Protein AF-A0A497P1Z7-F1 (afdb_monomer_lite)

Radius of gyration: 19.19 Å; chains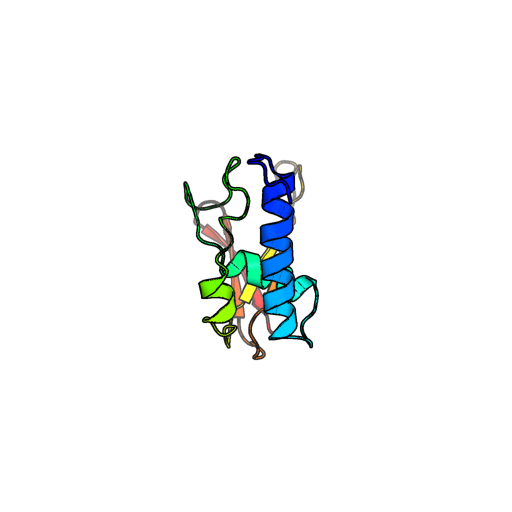: 1; bounding box: 57×24×51 Å

pLDDT: mean 85.65, std 8.62, range [59.31, 94.62]

Structure (mmCIF, N/CA/C/O backbone):
data_AF-A0A497P1Z7-F1
#
_entry.id   AF-A0A497P1Z7-F1
#
loop_
_atom_site.group_PDB
_atom_site.id
_atom_site.type_symbol
_atom_site.label_atom_id
_atom_site.label_alt_id
_atom_site.label_comp_id
_atom_site.label_asym_id
_atom_site.label_entity_id
_atom_site.label_seq_id
_atom_site.pdbx_PDB_ins_code
_atom_site.Cartn_x
_atom_site.Cartn_y
_atom_site.Cartn_z
_atom_site.occupancy
_atom_site.B_iso_or_equiv
_atom_site.auth_seq_id
_atom_site.auth_comp_id
_atom_site.auth_asym_id
_atom_site.auth_atom_id
_atom_site.pdbx_PDB_model_num
ATOM 1 N N . MET A 1 1 ? 34.019 -3.528 -19.042 1.00 61.19 1 MET A N 1
ATOM 2 C CA . MET A 1 1 ? 32.897 -3.238 -18.123 1.00 61.19 1 MET A CA 1
ATOM 3 C C . MET A 1 1 ? 33.151 -4.021 -16.853 1.00 61.19 1 MET A C 1
ATOM 5 O O . MET A 1 1 ? 33.463 -5.198 -16.971 1.00 61.19 1 MET A O 1
ATOM 9 N N . ASN A 1 2 ? 33.128 -3.374 -15.688 1.00 80.38 2 ASN A N 1
ATOM 10 C CA . ASN A 1 2 ? 33.423 -4.030 -14.415 1.00 80.38 2 ASN A CA 1
ATOM 11 C C . ASN A 1 2 ? 32.117 -4.186 -13.631 1.00 80.38 2 ASN A C 1
ATOM 13 O O . ASN A 1 2 ? 31.389 -3.208 -13.471 1.00 80.38 2 ASN A O 1
ATOM 17 N N . TYR A 1 3 ? 31.823 -5.402 -13.183 1.00 88.75 3 TYR A N 1
ATOM 18 C CA . TYR A 1 3 ? 30.656 -5.722 -12.363 1.00 88.75 3 TYR A CA 1
ATOM 19 C C . TYR A 1 3 ? 31.143 -6.110 -10.971 1.00 88.75 3 TYR A C 1
ATOM 21 O O . TYR A 1 3 ? 32.184 -6.751 -10.838 1.00 88.75 3 TYR A O 1
ATOM 29 N N . SER A 1 4 ? 30.401 -5.717 -9.939 1.00 87.75 4 SER A N 1
ATOM 30 C CA . SER A 1 4 ? 30.723 -6.052 -8.553 1.00 87.75 4 SER A CA 1
ATOM 31 C C . SER A 1 4 ? 29.458 -6.413 -7.789 1.00 87.75 4 SER A C 1
ATOM 33 O O . SER A 1 4 ? 28.392 -5.848 -8.044 1.00 87.75 4 SER A O 1
ATOM 35 N N . TYR A 1 5 ? 29.590 -7.343 -6.847 1.00 90.12 5 TYR A N 1
ATOM 36 C CA . TYR A 1 5 ? 28.526 -7.684 -5.913 1.00 90.12 5 TYR A CA 1
ATOM 37 C C . TYR A 1 5 ? 28.539 -6.703 -4.747 1.00 90.12 5 TYR A C 1
ATOM 39 O O . TYR A 1 5 ? 29.574 -6.450 -4.134 1.00 90.12 5 TYR A O 1
ATOM 47 N N . ILE A 1 6 ? 27.368 -6.154 -4.452 1.00 89.44 6 ILE A N 1
ATOM 48 C CA . ILE A 1 6 ? 27.154 -5.159 -3.407 1.00 89.44 6 ILE A CA 1
ATOM 49 C C . ILE A 1 6 ? 25.862 -5.485 -2.662 1.00 89.44 6 ILE A C 1
ATOM 51 O O . ILE A 1 6 ? 24.926 -6.045 -3.232 1.00 89.44 6 ILE A O 1
ATOM 55 N N . SER A 1 7 ? 25.820 -5.138 -1.382 1.00 88.25 7 SER A N 1
ATOM 56 C CA . SER A 1 7 ? 24.693 -5.403 -0.488 1.00 88.25 7 SER A CA 1
ATOM 57 C C . SER A 1 7 ? 24.312 -4.142 0.276 1.00 88.25 7 SER A C 1
ATOM 59 O O . SER A 1 7 ? 25.187 -3.391 0.705 1.00 88.25 7 SER A O 1
ATOM 61 N N . GLY A 1 8 ? 23.016 -3.935 0.495 1.00 86.38 8 GLY A N 1
ATOM 62 C CA . GLY A 1 8 ? 22.497 -2.838 1.308 1.00 86.38 8 GLY A CA 1
ATOM 63 C C . GLY A 1 8 ? 21.101 -2.401 0.873 1.00 86.38 8 GLY A C 1
ATOM 64 O O . GLY A 1 8 ? 20.632 -2.746 -0.211 1.00 86.38 8 GLY A O 1
ATOM 65 N N . THR A 1 9 ? 20.441 -1.588 1.695 1.00 85.19 9 THR A N 1
ATOM 66 C CA . THR A 1 9 ? 19.129 -0.999 1.364 1.00 85.19 9 THR A CA 1
ATOM 67 C C . THR A 1 9 ? 19.196 -0.109 0.120 1.00 85.19 9 THR A C 1
ATOM 69 O O . THR A 1 9 ? 18.244 -0.058 -0.657 1.00 85.19 9 THR A O 1
ATOM 72 N N . SER A 1 10 ? 20.356 0.498 -0.149 1.00 89.62 10 SER A N 1
ATOM 73 C CA . SER A 1 10 ? 20.648 1.214 -1.395 1.00 89.62 10 SER A CA 1
ATOM 74 C C . SER A 1 10 ? 20.555 0.334 -2.644 1.00 89.62 10 SER A C 1
ATOM 76 O O . SER A 1 10 ? 20.281 0.863 -3.713 1.00 89.62 10 SER A O 1
ATOM 78 N N . MET A 1 11 ? 20.761 -0.985 -2.535 1.00 91.06 11 MET A N 1
ATOM 79 C CA . MET A 1 11 ? 20.570 -1.944 -3.633 1.00 91.06 11 MET A CA 1
ATOM 80 C C . MET A 1 11 ? 19.124 -2.446 -3.714 1.00 91.06 11 MET A C 1
ATOM 82 O O . MET A 1 11 ? 18.663 -2.784 -4.800 1.00 91.06 11 MET A O 1
ATOM 86 N N . ALA A 1 12 ? 18.376 -2.454 -2.606 1.00 88.12 12 ALA A N 1
ATOM 87 C CA . ALA A 1 12 ? 16.943 -2.761 -2.614 1.00 88.12 12 ALA A CA 1
ATOM 88 C C . ALA A 1 12 ? 16.110 -1.619 -3.230 1.00 88.12 12 ALA A C 1
ATOM 90 O O . ALA A 1 12 ? 15.182 -1.866 -3.997 1.00 88.12 12 ALA A O 1
ATOM 91 N N . CYS A 1 13 ? 16.484 -0.365 -2.957 1.00 90.88 13 CYS A N 1
ATOM 92 C CA . CYS A 1 13 ? 15.827 0.833 -3.485 1.00 90.88 13 CYS A CA 1
ATOM 93 C C . CYS A 1 13 ? 15.614 0.818 -5.020 1.00 90.88 13 CYS A C 1
ATOM 95 O O . CYS A 1 13 ? 14.468 0.976 -5.447 1.00 90.88 13 CYS A O 1
ATOM 97 N N . PRO A 1 14 ? 16.635 0.573 -5.872 1.00 93.19 14 PRO A N 1
ATOM 98 C CA . PRO A 1 14 ? 16.450 0.544 -7.322 1.00 93.19 14 PRO A CA 1
ATOM 99 C C . PRO A 1 14 ? 15.571 -0.617 -7.802 1.00 93.19 14 PRO A C 1
ATOM 101 O O . PRO A 1 14 ? 14.912 -0.466 -8.827 1.00 93.19 14 PRO A O 1
ATOM 104 N N . HIS A 1 15 ? 15.493 -1.737 -7.069 1.00 92.56 15 HIS A N 1
ATOM 105 C CA . HIS A 1 15 ? 14.546 -2.809 -7.397 1.00 92.56 15 HIS A CA 1
ATOM 106 C C . HIS A 1 15 ? 13.105 -2.328 -7.209 1.00 92.56 15 HIS A C 1
ATOM 108 O O . HIS A 1 15 ? 12.295 -2.444 -8.124 1.00 92.56 15 HIS A O 1
ATOM 114 N N . VAL A 1 16 ? 12.798 -1.713 -6.062 1.00 92.81 16 VAL A N 1
ATOM 115 C CA . VAL A 1 16 ? 11.458 -1.168 -5.793 1.00 92.81 16 VAL A CA 1
ATOM 116 C C . VAL A 1 16 ? 11.105 -0.063 -6.786 1.00 92.81 16 VAL A C 1
ATOM 118 O O . VAL A 1 16 ? 10.010 -0.073 -7.342 1.00 92.81 16 VAL A O 1
ATOM 121 N N . ALA A 1 17 ? 12.037 0.854 -7.061 1.00 94.00 17 ALA A N 1
ATOM 122 C CA . ALA A 1 17 ? 11.842 1.920 -8.040 1.00 94.00 17 ALA A CA 1
ATOM 123 C C . ALA A 1 17 ? 11.585 1.377 -9.457 1.00 94.00 17 ALA A C 1
ATOM 125 O O . ALA A 1 17 ? 10.707 1.888 -10.151 1.00 94.00 17 ALA A O 1
ATOM 126 N N . GLY A 1 18 ? 12.301 0.326 -9.870 1.00 94.44 18 GLY A N 1
ATOM 127 C CA . GLY A 1 18 ? 12.094 -0.331 -11.160 1.00 94.44 18 GLY A CA 1
ATOM 128 C C . GLY A 1 18 ? 10.703 -0.950 -11.289 1.00 94.44 18 GLY A C 1
ATOM 129 O O . GLY A 1 18 ? 10.029 -0.741 -12.295 1.00 94.44 18 GLY A O 1
ATOM 130 N N . VAL A 1 19 ? 10.230 -1.644 -10.251 1.00 93.88 19 VAL A N 1
ATOM 131 C CA . VAL A 1 19 ? 8.875 -2.221 -10.240 1.00 93.88 19 VAL A CA 1
ATOM 132 C C . VAL A 1 19 ? 7.807 -1.123 -10.210 1.00 93.88 19 VAL A C 1
ATOM 134 O O . VAL A 1 19 ? 6.827 -1.207 -10.945 1.00 93.88 19 VAL A O 1
ATOM 137 N N . ALA A 1 20 ? 8.008 -0.050 -9.436 1.00 93.75 20 ALA A N 1
ATOM 138 C CA . ALA A 1 20 ? 7.107 1.105 -9.444 1.00 93.75 20 ALA A CA 1
ATOM 139 C C . ALA A 1 20 ? 6.995 1.726 -10.845 1.00 93.75 20 ALA A C 1
ATOM 141 O O . ALA A 1 20 ? 5.889 2.011 -11.298 1.00 93.75 20 ALA A O 1
ATOM 142 N N . ALA A 1 21 ? 8.121 1.907 -11.542 1.00 94.62 21 ALA A N 1
ATOM 143 C CA . ALA A 1 21 ? 8.135 2.421 -12.908 1.00 94.62 21 ALA A CA 1
ATOM 144 C C . ALA A 1 21 ? 7.426 1.473 -13.889 1.00 94.62 21 ALA A C 1
ATOM 146 O O . ALA A 1 21 ? 6.672 1.935 -14.744 1.00 94.62 21 ALA A O 1
ATOM 147 N N . LEU A 1 22 ? 7.614 0.157 -13.735 1.00 93.50 22 LEU A N 1
ATOM 148 C CA . LEU A 1 22 ? 6.931 -0.855 -14.542 1.00 93.50 22 LEU A CA 1
ATOM 149 C C . LEU A 1 22 ? 5.408 -0.765 -14.383 1.00 93.50 22 LEU A C 1
ATOM 151 O O . LEU A 1 22 ? 4.695 -0.656 -15.375 1.00 93.50 22 LEU A O 1
ATOM 155 N N . ILE A 1 23 ? 4.909 -0.717 -13.149 1.00 93.00 23 ILE A N 1
ATOM 156 C CA . ILE A 1 23 ? 3.471 -0.573 -12.868 1.00 93.00 23 ILE A CA 1
ATOM 157 C C . ILE A 1 23 ? 2.941 0.741 -13.428 1.00 93.00 23 ILE A C 1
ATOM 159 O O . ILE A 1 23 ? 1.885 0.775 -14.053 1.00 93.00 23 ILE A O 1
ATOM 163 N N . TRP A 1 24 ? 3.675 1.833 -13.228 1.00 93.81 24 TRP A N 1
ATOM 164 C CA . TRP A 1 24 ? 3.233 3.138 -13.702 1.00 93.81 24 TRP A CA 1
ATOM 165 C C . TRP A 1 24 ? 3.183 3.204 -15.234 1.00 93.81 24 TRP A C 1
ATOM 167 O O . TRP A 1 24 ? 2.344 3.911 -15.784 1.00 93.81 24 TRP A O 1
ATOM 177 N N . SER A 1 25 ? 4.010 2.420 -15.934 1.00 93.69 25 SER A N 1
ATOM 178 C CA . SER A 1 25 ? 3.921 2.286 -17.392 1.00 93.69 25 SER A CA 1
ATOM 179 C C . SER A 1 25 ? 2.644 1.573 -17.860 1.00 93.69 25 SER A C 1
ATOM 181 O O . SER A 1 25 ? 2.126 1.907 -18.922 1.00 93.69 25 SER A O 1
ATOM 183 N N . LEU A 1 26 ? 2.109 0.644 -17.059 1.00 91.81 26 LEU A N 1
ATOM 184 C CA . LEU A 1 26 ? 0.847 -0.053 -17.338 1.00 91.81 26 LEU A CA 1
ATOM 185 C C . LEU A 1 26 ? -0.372 0.805 -16.980 1.00 91.81 26 LEU A C 1
ATOM 187 O O . LEU A 1 26 ? -1.385 0.774 -17.676 1.00 91.81 26 LEU A O 1
ATOM 191 N N . TYR A 1 27 ? -0.257 1.610 -15.923 1.00 90.81 27 TYR A N 1
ATOM 192 C CA . TYR A 1 27 ? -1.334 2.447 -15.398 1.00 90.81 27 TYR A CA 1
ATOM 193 C C . TYR A 1 27 ? -0.936 3.935 -15.357 1.00 90.81 27 TYR A C 1
ATOM 195 O O . TYR A 1 27 ? -0.876 4.533 -14.277 1.00 90.81 27 TYR A O 1
ATOM 203 N N . PRO A 1 28 ? -0.690 4.584 -16.513 1.00 92.12 28 PRO A N 1
ATOM 204 C CA . PRO A 1 28 ? -0.132 5.942 -16.568 1.00 92.12 28 PRO A CA 1
ATOM 205 C C . PRO A 1 28 ? -1.040 7.009 -15.940 1.00 92.12 28 PRO A C 1
ATOM 207 O O . PRO A 1 28 ? -0.554 8.033 -15.462 1.00 92.12 28 PRO A O 1
ATOM 210 N N . ASN A 1 29 ? -2.350 6.757 -15.890 1.00 92.00 29 ASN A N 1
ATOM 211 C CA . ASN A 1 29 ? -3.341 7.677 -15.327 1.00 92.00 29 ASN A CA 1
ATOM 212 C C . ASN A 1 29 ? -3.470 7.578 -13.797 1.00 92.00 29 ASN A C 1
ATOM 214 O O . ASN A 1 29 ? -4.173 8.387 -13.191 1.00 92.00 29 ASN A O 1
ATOM 218 N N . LYS A 1 30 ? -2.835 6.589 -13.153 1.00 89.81 30 LYS A N 1
ATOM 219 C CA . LYS A 1 30 ? -2.914 6.418 -11.699 1.00 89.81 30 LYS A CA 1
ATOM 220 C C . LYS A 1 30 ? -1.950 7.362 -10.984 1.00 89.81 30 LYS A C 1
ATOM 222 O O . LYS A 1 30 ? -0.903 7.761 -11.495 1.00 89.81 30 LYS A O 1
ATOM 227 N N . THR A 1 31 ? -2.320 7.739 -9.763 1.00 91.75 31 THR A N 1
ATOM 228 C CA . THR A 1 31 ? -1.519 8.655 -8.948 1.00 91.75 31 THR A CA 1
ATOM 229 C C . THR A 1 31 ? -0.358 7.924 -8.274 1.00 91.75 31 THR A C 1
ATOM 231 O O . THR A 1 31 ? -0.421 6.727 -7.999 1.00 91.75 31 THR A O 1
ATOM 234 N N . ARG A 1 32 ? 0.683 8.672 -7.888 1.00 91.38 32 ARG A N 1
ATOM 235 C CA . ARG A 1 32 ? 1.785 8.149 -7.057 1.00 91.38 32 ARG A CA 1
ATOM 236 C C . ARG A 1 32 ? 1.311 7.453 -5.774 1.00 91.38 32 ARG A C 1
ATOM 238 O O . ARG A 1 32 ? 1.943 6.502 -5.324 1.00 91.38 32 ARG A O 1
ATOM 245 N N . GLY A 1 33 ? 0.224 7.948 -5.174 1.00 89.56 33 GLY A N 1
ATOM 246 C CA . GLY A 1 33 ? -0.362 7.369 -3.965 1.00 89.56 33 GLY A CA 1
ATOM 247 C C . GLY A 1 33 ? -0.962 5.998 -4.249 1.00 89.56 33 GLY A C 1
ATOM 248 O O . GLY A 1 33 ? -0.685 5.053 -3.517 1.00 89.56 33 GLY A O 1
ATOM 249 N N . TRP A 1 34 ? -1.680 5.882 -5.367 1.00 90.69 34 TRP A N 1
ATOM 250 C CA . TRP A 1 34 ? -2.242 4.620 -5.830 1.00 90.69 34 TRP A CA 1
ATOM 251 C C . TRP A 1 34 ? -1.148 3.587 -6.125 1.00 90.69 34 TRP A C 1
ATOM 253 O O . TRP A 1 34 ? -1.214 2.485 -5.600 1.00 90.69 34 TRP A O 1
ATOM 263 N N . VAL A 1 35 ? -0.082 3.953 -6.852 1.00 92.19 35 VAL A N 1
ATOM 264 C CA . VAL A 1 35 ? 1.032 3.024 -7.155 1.00 92.19 35 VAL A CA 1
ATOM 265 C C . VAL A 1 35 ? 1.712 2.536 -5.875 1.00 92.19 35 VAL A C 1
ATOM 267 O O . VAL 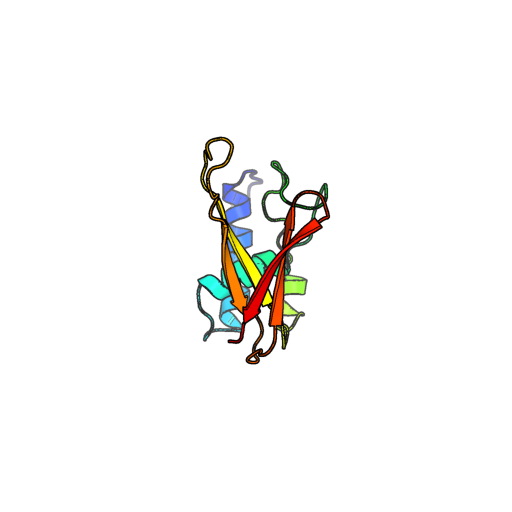A 1 35 ? 2.003 1.351 -5.733 1.00 92.19 35 VAL A O 1
ATOM 270 N N . ARG A 1 36 ? 1.939 3.435 -4.908 1.00 90.50 36 ARG A N 1
ATOM 271 C CA . ARG A 1 36 ? 2.499 3.065 -3.602 1.00 90.50 36 ARG A CA 1
ATOM 272 C C . ARG A 1 36 ? 1.598 2.088 -2.850 1.00 90.50 36 ARG A C 1
ATOM 274 O O . ARG A 1 36 ? 2.117 1.205 -2.172 1.00 90.50 36 ARG A O 1
ATOM 281 N N . LEU A 1 37 ? 0.283 2.279 -2.915 1.00 88.75 37 LEU A N 1
ATOM 282 C CA . LEU A 1 37 ? -0.674 1.415 -2.237 1.00 88.75 37 LEU A CA 1
ATOM 283 C C . LEU A 1 37 ? -0.784 0.057 -2.932 1.00 88.75 37 LEU A C 1
ATOM 285 O O . LEU A 1 37 ? -0.683 -0.959 -2.255 1.00 88.75 37 LEU A O 1
ATOM 289 N N . TRP A 1 38 ? -0.849 0.041 -4.265 1.00 90.62 38 TRP A N 1
ATOM 290 C CA . TRP A 1 38 ? -0.823 -1.179 -5.071 1.00 90.62 38 TRP A CA 1
ATOM 291 C C . TRP A 1 38 ? 0.393 -2.036 -4.738 1.00 90.62 38 TRP A C 1
ATOM 293 O O . TRP A 1 38 ? 0.250 -3.204 -4.406 1.00 90.62 38 TRP A O 1
ATOM 303 N N . LEU A 1 39 ? 1.580 -1.423 -4.697 1.00 90.31 39 LEU A N 1
ATOM 304 C CA . LEU A 1 39 ? 2.821 -2.100 -4.328 1.00 90.31 39 LEU A CA 1
ATOM 305 C C . LEU A 1 39 ? 2.815 -2.722 -2.934 1.00 90.31 39 LEU A C 1
ATOM 307 O O . LEU A 1 39 ? 3.513 -3.706 -2.722 1.00 90.31 39 LEU A O 1
ATOM 311 N N . ARG A 1 40 ? 2.080 -2.139 -1.985 1.00 87.12 40 ARG A N 1
ATOM 312 C CA . ARG A 1 40 ? 1.923 -2.692 -0.633 1.00 87.12 40 ARG A CA 1
ATOM 313 C C . ARG A 1 40 ? 0.889 -3.811 -0.600 1.00 87.12 40 ARG A C 1
ATOM 315 O O . ARG A 1 40 ? 1.070 -4.762 0.148 1.00 87.12 40 ARG A O 1
ATOM 322 N N . TYR A 1 41 ? -0.170 -3.677 -1.393 1.00 85.44 41 TYR A N 1
ATOM 323 C CA . TYR A 1 41 ? -1.265 -4.637 -1.479 1.00 85.44 41 TYR A CA 1
ATOM 324 C C . TYR A 1 41 ? -0.794 -5.980 -2.055 1.00 85.44 41 TYR A C 1
ATOM 326 O O . TYR A 1 41 ? -1.055 -7.024 -1.472 1.00 85.44 41 TYR A O 1
ATOM 334 N N . ILE A 1 42 ? -0.018 -5.939 -3.140 1.00 86.19 42 ILE A N 1
ATOM 335 C CA . ILE A 1 42 ? 0.509 -7.124 -3.842 1.00 86.19 42 ILE A CA 1
ATOM 336 C C . ILE A 1 42 ? 1.836 -7.655 -3.276 1.00 86.19 42 ILE A C 1
ATOM 338 O O . ILE A 1 42 ? 2.433 -8.563 -3.850 1.00 86.19 42 ILE A O 1
ATOM 342 N N . ALA A 1 43 ? 2.359 -7.057 -2.203 1.00 86.06 43 ALA A N 1
ATOM 343 C CA . ALA A 1 43 ? 3.609 -7.508 -1.607 1.00 86.06 43 ALA A CA 1
ATOM 344 C C . ALA A 1 43 ? 3.401 -8.806 -0.811 1.00 86.06 43 ALA A C 1
ATOM 346 O O . ALA A 1 43 ? 2.451 -8.926 -0.037 1.00 86.06 43 ALA A O 1
ATOM 347 N N . ASP A 1 44 ? 4.330 -9.749 -0.967 1.00 82.75 44 ASP A N 1
ATOM 348 C CA . ASP A 1 44 ? 4.302 -11.041 -0.283 1.00 82.75 44 ASP A CA 1
ATOM 349 C C . ASP A 1 44 ? 4.621 -10.847 1.196 1.00 82.75 44 ASP A C 1
ATOM 351 O O . ASP A 1 44 ? 5.732 -10.409 1.529 1.00 82.75 44 ASP A O 1
ATOM 355 N N . ASP A 1 45 ? 3.683 -11.202 2.077 1.00 71.94 45 ASP A N 1
ATOM 356 C CA . ASP A 1 45 ? 3.945 -11.186 3.512 1.00 71.94 45 ASP A CA 1
ATOM 357 C C . ASP A 1 45 ? 5.030 -12.203 3.860 1.00 71.94 45 ASP A C 1
ATOM 359 O O . ASP A 1 45 ? 4.925 -13.386 3.534 1.00 71.94 45 ASP A O 1
ATOM 363 N N . LEU A 1 46 ? 6.106 -11.722 4.471 1.00 67.00 46 LEU A N 1
ATOM 364 C CA . LEU A 1 46 ? 7.218 -12.550 4.912 1.00 67.00 46 LEU A CA 1
ATOM 365 C C . LEU A 1 46 ? 7.399 -12.309 6.405 1.00 67.00 46 LEU A C 1
ATOM 367 O O . LEU A 1 46 ? 7.667 -11.178 6.804 1.00 67.00 46 LEU A O 1
ATOM 371 N N . GLY A 1 47 ? 7.318 -13.379 7.195 1.00 69.12 47 GLY A N 1
ATOM 372 C CA . GLY A 1 47 ? 7.418 -13.314 8.653 1.00 69.12 47 GLY A CA 1
ATOM 373 C C . GLY A 1 47 ? 6.076 -13.567 9.337 1.00 69.12 47 GLY A C 1
ATOM 374 O O . GLY A 1 47 ? 5.235 -14.289 8.797 1.00 69.12 47 GLY A O 1
ATOM 375 N N . ASP A 1 48 ? 5.925 -13.007 10.536 1.00 60.78 48 ASP A N 1
ATOM 376 C CA . ASP A 1 48 ? 4.685 -13.068 11.312 1.00 60.78 48 ASP A CA 1
ATOM 377 C C . ASP A 1 48 ? 3.615 -12.147 10.703 1.00 60.78 48 ASP A C 1
ATOM 379 O O . ASP A 1 48 ? 3.936 -11.122 10.102 1.00 60.78 48 ASP A O 1
ATOM 383 N N . GLU A 1 49 ? 2.333 -12.496 10.866 1.00 64.19 49 GLU A N 1
ATOM 384 C CA . GLU A 1 49 ? 1.226 -11.700 10.327 1.00 64.19 49 GLU A CA 1
ATOM 385 C C . GLU A 1 49 ? 1.272 -10.250 10.840 1.00 64.19 49 GLU A C 1
ATOM 387 O O . GLU A 1 49 ? 1.197 -9.986 12.043 1.00 64.19 49 GLU A O 1
ATOM 392 N N . GLY A 1 50 ? 1.337 -9.293 9.910 1.00 63.94 50 GLY A N 1
ATOM 393 C CA . GLY A 1 50 ? 1.292 -7.865 10.213 1.00 63.94 50 GLY A CA 1
ATOM 394 C C . GLY A 1 50 ? 2.613 -7.142 9.957 1.00 63.94 50 GLY A C 1
ATOM 395 O O . GLY A 1 50 ? 3.385 -7.490 9.071 1.00 63.94 50 GLY A O 1
ATOM 396 N N . PHE A 1 51 ? 2.835 -6.037 10.670 1.00 61.22 51 PHE A N 1
ATOM 397 C CA . PHE A 1 51 ? 4.065 -5.261 10.526 1.00 61.22 51 PHE A CA 1
ATOM 398 C C . PHE A 1 51 ? 5.205 -5.930 11.302 1.00 61.22 51 PHE A C 1
ATOM 400 O O . PHE A 1 51 ? 5.184 -5.953 12.532 1.00 61.22 51 PHE A O 1
ATOM 407 N N . ASP A 1 52 ? 6.226 -6.395 10.587 1.00 64.25 52 ASP A N 1
ATOM 408 C CA . ASP A 1 52 ? 7.469 -6.917 11.162 1.00 64.25 52 ASP A CA 1
ATOM 409 C C . ASP A 1 52 ? 8.589 -5.858 11.065 1.00 64.25 52 ASP A C 1
ATOM 411 O O . ASP A 1 52 ? 8.725 -5.158 10.062 1.00 64.25 52 ASP A O 1
ATOM 415 N N . VAL A 1 53 ? 9.426 -5.721 12.097 1.00 59.34 53 VAL A N 1
ATOM 416 C CA . VAL A 1 53 ? 10.527 -4.735 12.144 1.00 59.34 53 VAL A CA 1
ATOM 417 C C . VAL A 1 53 ? 11.632 -5.017 11.106 1.00 59.34 53 VAL A C 1
ATOM 419 O O . VAL A 1 53 ? 12.318 -4.090 10.671 1.00 59.34 53 VAL A O 1
ATOM 422 N N . TYR A 1 54 ? 11.801 -6.268 10.682 1.00 59.31 54 TYR A N 1
ATOM 423 C CA . TYR A 1 54 ? 12.781 -6.723 9.696 1.00 59.31 54 TYR A CA 1
ATOM 424 C C . TYR A 1 54 ? 12.273 -6.628 8.253 1.00 59.31 54 TYR A C 1
ATOM 426 O O . TYR A 1 54 ? 13.041 -6.248 7.366 1.00 59.31 54 TYR A O 1
ATOM 434 N N . TYR A 1 55 ? 10.997 -6.939 8.007 1.00 61.69 55 TYR A N 1
ATOM 435 C CA . TYR A 1 55 ? 10.409 -6.933 6.656 1.00 61.69 55 TYR A CA 1
ATOM 436 C C . TYR A 1 55 ? 9.534 -5.707 6.363 1.00 61.69 55 TYR A C 1
ATOM 438 O O . TYR A 1 55 ? 9.219 -5.426 5.205 1.00 61.69 55 TYR A O 1
ATOM 446 N N . GLY A 1 56 ? 9.190 -4.925 7.384 1.00 65.75 56 GLY A N 1
ATOM 447 C CA . GLY A 1 56 ? 8.425 -3.689 7.291 1.00 65.75 56 GLY A CA 1
ATOM 448 C C . GLY A 1 56 ? 7.076 -3.880 6.603 1.00 65.75 56 GLY A C 1
ATOM 449 O O . GLY A 1 56 ? 6.098 -4.290 7.215 1.00 65.75 56 GLY A O 1
ATOM 450 N N . CYS A 1 57 ? 7.018 -3.516 5.319 1.00 60.75 57 CYS A N 1
ATOM 451 C CA . CYS A 1 57 ? 5.816 -3.562 4.483 1.00 60.75 57 CYS A CA 1
ATOM 452 C C . CYS A 1 57 ? 5.845 -4.714 3.467 1.00 60.75 57 CYS A C 1
ATOM 454 O O . CYS A 1 57 ? 5.311 -4.522 2.375 1.00 60.75 57 CYS A O 1
ATOM 456 N N . ARG A 1 58 ? 6.436 -5.869 3.822 1.00 75.38 58 ARG A N 1
ATOM 457 C CA . ARG A 1 58 ? 6.446 -7.098 3.003 1.00 75.38 58 ARG A CA 1
ATOM 458 C C . ARG A 1 58 ? 7.420 -7.054 1.808 1.00 75.38 58 ARG A C 1
ATOM 460 O O . ARG A 1 58 ? 8.028 -6.019 1.519 1.00 75.38 58 ARG A O 1
ATOM 467 N N . ARG A 1 59 ? 7.632 -8.183 1.114 1.00 83.88 59 ARG A N 1
ATOM 468 C CA . ARG A 1 59 ? 8.525 -8.262 -0.064 1.00 83.88 59 ARG A CA 1
ATOM 469 C C . ARG A 1 59 ? 7.774 -7.895 -1.338 1.00 83.88 59 ARG A C 1
ATOM 471 O O . ARG A 1 59 ? 6.761 -8.498 -1.662 1.00 83.88 59 ARG A O 1
ATOM 478 N N . ILE A 1 60 ? 8.323 -6.966 -2.120 1.00 87.38 60 ILE A N 1
ATOM 479 C CA . ILE A 1 60 ? 7.735 -6.585 -3.409 1.00 87.38 60 ILE A CA 1
ATOM 480 C C . ILE A 1 60 ? 7.684 -7.769 -4.386 1.00 87.38 60 ILE A C 1
ATOM 482 O O . ILE A 1 60 ? 8.688 -8.456 -4.590 1.00 87.38 60 ILE A O 1
ATOM 486 N N . ASN A 1 61 ? 6.533 -7.968 -5.028 1.00 89.62 61 ASN A N 1
ATOM 487 C CA . ASN A 1 61 ? 6.330 -9.028 -6.007 1.00 89.62 61 ASN A CA 1
ATOM 488 C C . ASN A 1 61 ? 6.021 -8.433 -7.388 1.00 89.62 61 ASN A C 1
ATOM 490 O O . ASN A 1 61 ? 4.906 -8.021 -7.684 1.00 89.62 61 ASN A O 1
ATOM 494 N N . ALA A 1 62 ? 7.036 -8.364 -8.251 1.00 89.44 62 ALA A N 1
ATOM 495 C CA . ALA A 1 62 ? 6.898 -7.753 -9.573 1.00 89.44 62 ALA A CA 1
ATOM 496 C C . ALA A 1 62 ? 5.976 -8.538 -10.519 1.00 89.44 62 ALA A C 1
ATOM 498 O O . ALA A 1 62 ? 5.373 -7.941 -11.406 1.00 89.44 62 ALA A O 1
ATOM 499 N N . ARG A 1 63 ? 5.885 -9.864 -10.347 1.00 90.00 63 ARG A N 1
ATOM 500 C CA . ARG A 1 63 ? 5.015 -10.723 -11.156 1.00 90.00 63 ARG A CA 1
ATOM 501 C C . ARG A 1 63 ? 3.560 -10.419 -10.833 1.00 90.00 63 ARG A C 1
ATOM 503 O O . ARG A 1 63 ? 2.816 -10.029 -11.724 1.00 90.00 63 ARG A O 1
ATOM 510 N N . GLU A 1 64 ? 3.202 -10.502 -9.557 1.00 88.56 64 GLU A N 1
ATOM 511 C CA . GLU A 1 64 ? 1.839 -10.220 -9.100 1.00 88.56 64 GLU A CA 1
ATOM 512 C C . GLU A 1 64 ? 1.441 -8.771 -9.398 1.00 88.56 64 GLU A C 1
ATOM 514 O O . GLU A 1 64 ? 0.320 -8.517 -9.818 1.00 88.56 64 GLU A O 1
ATOM 519 N N . ALA A 1 65 ? 2.382 -7.823 -9.308 1.00 87.69 65 ALA A N 1
ATOM 520 C CA . ALA A 1 65 ? 2.129 -6.420 -9.639 1.00 87.69 65 ALA A CA 1
ATOM 521 C C . ALA A 1 65 ? 1.617 -6.187 -11.069 1.00 87.69 65 ALA A C 1
ATOM 523 O O . ALA A 1 65 ? 0.954 -5.177 -11.320 1.00 87.69 65 ALA A O 1
ATOM 524 N N . VAL A 1 66 ? 2.023 -7.058 -11.997 1.00 88.94 66 VAL A N 1
ATOM 525 C CA . VAL A 1 66 ? 1.759 -6.956 -13.436 1.00 88.94 66 VAL A CA 1
ATOM 526 C C . VAL A 1 66 ? 0.643 -7.905 -13.861 1.00 88.94 66 VAL A C 1
ATOM 528 O O . VAL A 1 66 ? -0.161 -7.545 -14.714 1.00 88.94 66 VAL A O 1
ATOM 531 N N . GLU A 1 67 ? 0.613 -9.115 -13.301 1.00 89.75 67 GLU A N 1
ATOM 532 C CA . GLU A 1 67 ? -0.353 -10.155 -13.662 1.00 89.75 67 GLU A CA 1
ATOM 533 C C . GLU A 1 67 ? -1.705 -9.954 -12.968 1.00 89.75 67 GLU A C 1
ATOM 535 O O . GLU A 1 67 ? -2.734 -10.308 -13.545 1.00 89.75 67 GLU A O 1
ATOM 540 N N . GLN A 1 68 ? -1.735 -9.350 -11.774 1.00 86.81 68 GLN A N 1
ATOM 541 C CA . GLN A 1 68 ? -2.994 -9.036 -11.109 1.00 86.81 68 GLN A CA 1
ATOM 542 C C . GLN A 1 68 ? -3.621 -7.752 -11.650 1.00 86.81 68 GLN A C 1
ATOM 544 O O . GLN A 1 68 ? -2.962 -6.742 -11.914 1.00 86.81 68 GLN A O 1
ATOM 549 N N . THR A 1 69 ? -4.943 -7.784 -11.762 1.00 84.88 69 THR A N 1
ATOM 550 C CA . THR A 1 69 ? -5.762 -6.609 -12.047 1.00 84.88 69 THR A CA 1
ATOM 551 C C . THR A 1 69 ? -6.219 -5.964 -10.743 1.00 84.88 69 THR A C 1
ATOM 553 O O . THR A 1 69 ? -6.569 -6.699 -9.815 1.00 84.88 69 THR A O 1
ATOM 556 N N . PRO A 1 70 ? -6.285 -4.624 -10.671 1.00 83.56 70 PRO A N 1
ATOM 557 C CA . PRO A 1 70 ? -6.879 -3.934 -9.536 1.00 83.56 70 PRO A CA 1
ATOM 558 C C . PRO A 1 70 ? -8.267 -4.494 -9.203 1.00 83.56 70 PRO A C 1
ATOM 560 O O . PRO A 1 70 ? -9.051 -4.754 -10.125 1.00 83.56 70 PRO A O 1
ATOM 563 N N . PRO A 1 71 ? -8.578 -4.705 -7.915 1.00 84.94 71 PRO A N 1
ATOM 564 C CA . PRO A 1 71 ? -9.878 -5.207 -7.509 1.00 84.94 71 PRO A CA 1
ATOM 565 C C . PRO A 1 71 ? -10.982 -4.219 -7.900 1.00 84.94 71 PRO A C 1
ATOM 567 O O . PRO A 1 71 ? -10.803 -3.002 -7.893 1.00 84.94 71 PRO A O 1
ATOM 570 N N . ALA A 1 72 ? -12.152 -4.756 -8.246 1.00 85.31 72 ALA A N 1
ATOM 571 C CA . ALA A 1 72 ? -13.311 -3.936 -8.587 1.00 85.31 72 ALA A CA 1
ATOM 572 C C . ALA A 1 72 ? -13.884 -3.215 -7.352 1.00 85.31 72 ALA A C 1
ATOM 574 O O . ALA A 1 72 ? -14.316 -2.072 -7.466 1.00 85.31 72 ALA A O 1
ATOM 575 N N . HIS A 1 73 ? -13.851 -3.876 -6.192 1.00 85.62 73 HIS A N 1
ATOM 576 C CA . HIS A 1 73 ? -14.348 -3.387 -4.904 1.00 85.62 73 HIS A CA 1
ATOM 577 C C . HIS A 1 73 ? -13.312 -3.725 -3.832 1.00 85.62 73 HIS A C 1
ATOM 579 O O . HIS A 1 73 ? -12.951 -4.894 -3.703 1.00 85.62 73 HIS A O 1
ATOM 585 N N . GLU A 1 74 ? -12.811 -2.720 -3.120 1.00 88.94 74 GLU A N 1
ATOM 586 C CA . GLU A 1 74 ? -11.773 -2.881 -2.098 1.00 88.94 74 GLU A CA 1
ATOM 587 C C . GLU A 1 74 ? -11.763 -1.664 -1.149 1.00 88.94 74 GLU A C 1
ATOM 589 O O . GLU A 1 74 ? -11.015 -0.701 -1.370 1.00 88.94 74 GLU A O 1
ATOM 594 N N . PRO A 1 75 ? -12.565 -1.692 -0.071 1.00 87.62 75 PRO A N 1
ATOM 595 C CA . PRO A 1 75 ? -12.501 -0.694 0.985 1.00 87.62 75 PRO A CA 1
ATOM 596 C C . PRO A 1 75 ? -11.372 -1.025 1.966 1.00 87.62 75 PRO A C 1
ATOM 598 O O . PRO A 1 75 ? -11.355 -2.077 2.603 1.00 87.62 75 PRO A O 1
ATOM 601 N N . ILE A 1 76 ? -10.440 -0.091 2.144 1.00 87.38 76 ILE A N 1
ATOM 602 C CA . ILE A 1 76 ? -9.265 -0.253 3.005 1.00 87.38 76 ILE A CA 1
ATOM 603 C C . ILE A 1 76 ? -9.336 0.733 4.169 1.00 87.38 76 ILE A C 1
ATOM 605 O O . ILE A 1 76 ? -9.442 1.944 3.970 1.00 87.38 76 ILE A O 1
ATOM 609 N N . ALA A 1 77 ? -9.188 0.236 5.399 1.00 86.81 77 ALA A N 1
ATOM 610 C CA . ALA A 1 77 ? -8.893 1.081 6.554 1.00 86.81 77 ALA A CA 1
ATOM 611 C C . ALA A 1 77 ? -7.443 1.586 6.454 1.00 86.81 77 ALA A C 1
ATOM 613 O O . ALA A 1 77 ? -6.494 0.887 6.806 1.00 86.81 77 ALA A O 1
ATOM 614 N N . TYR A 1 78 ? -7.263 2.784 5.894 1.00 85.19 78 TYR A N 1
ATOM 615 C CA . TYR A 1 78 ? -5.955 3.275 5.459 1.00 85.19 78 TYR A CA 1
ATOM 616 C C . TYR A 1 78 ? -5.120 3.857 6.601 1.00 85.19 78 TYR A C 1
ATOM 618 O O . TYR A 1 78 ? -3.926 3.576 6.718 1.00 85.19 78 TYR A O 1
ATOM 626 N N . GLU A 1 79 ? -5.729 4.691 7.439 1.00 87.50 79 GLU A N 1
ATOM 627 C CA . GLU A 1 79 ? -5.074 5.221 8.629 1.00 87.50 79 GLU A CA 1
ATOM 628 C C . GLU A 1 79 ? -6.069 5.283 9.779 1.00 87.50 79 GLU A C 1
ATOM 630 O O . GLU A 1 79 ? -7.272 5.448 9.586 1.00 87.50 79 GLU A O 1
ATOM 635 N N . TRP A 1 80 ? -5.537 5.206 10.986 1.00 87.06 80 TRP A N 1
ATOM 636 C CA . TRP A 1 80 ? -6.277 5.460 12.205 1.00 87.06 80 TRP A CA 1
ATOM 637 C C . TRP A 1 80 ? -5.392 6.234 13.171 1.00 87.06 80 TRP A C 1
ATOM 639 O O . TRP A 1 80 ? -4.174 6.045 13.221 1.00 87.06 80 TRP A O 1
ATOM 649 N N . ARG A 1 81 ? -5.993 7.169 13.895 1.00 88.06 81 ARG A N 1
ATOM 650 C CA . ARG A 1 81 ? -5.312 8.028 14.857 1.00 88.06 81 ARG A CA 1
ATOM 651 C C . ARG A 1 81 ? -6.114 8.028 16.138 1.00 88.06 81 ARG A C 1
ATOM 653 O O . ARG A 1 81 ? -7.317 8.277 16.121 1.00 88.06 81 ARG A O 1
ATOM 660 N N . THR A 1 82 ? -5.424 7.785 17.237 1.00 86.12 82 THR A N 1
ATOM 661 C CA . THR A 1 82 ? -5.991 7.821 18.579 1.00 86.12 82 THR A CA 1
ATOM 662 C C . THR A 1 82 ? -5.304 8.921 19.374 1.00 86.12 82 THR A C 1
ATOM 664 O O . THR A 1 82 ? -4.151 9.275 19.105 1.00 86.12 82 THR A O 1
ATOM 667 N N . SER A 1 83 ? -5.987 9.457 20.379 1.00 81.25 83 SER A N 1
ATOM 668 C CA . SER A 1 83 ? -5.316 10.267 21.395 1.00 81.25 83 SER A CA 1
ATOM 669 C C . SER A 1 83 ? -4.239 9.429 22.096 1.00 81.25 83 SER A C 1
ATOM 671 O O . SER A 1 83 ? -4.483 8.280 22.458 1.00 81.25 83 SER A O 1
ATOM 673 N N . LEU A 1 84 ? -3.044 10.002 22.281 1.00 77.38 84 LEU A N 1
ATOM 674 C CA . LEU A 1 84 ? -1.921 9.345 22.973 1.00 77.38 84 LEU A CA 1
ATOM 675 C C . LEU A 1 84 ? -2.231 9.071 24.451 1.00 77.38 84 LEU A C 1
ATOM 677 O O . LEU A 1 84 ? -1.745 8.095 25.014 1.00 77.38 84 LEU A O 1
ATOM 681 N N . TYR A 1 85 ? -3.044 9.935 25.057 1.00 78.81 85 TYR A N 1
ATOM 682 C CA . TYR A 1 85 ? -3.484 9.836 26.439 1.00 78.81 85 TYR A CA 1
ATOM 683 C C . TYR A 1 85 ? -4.958 10.212 26.518 1.00 78.81 85 TYR A C 1
ATOM 685 O O . TYR A 1 85 ? -5.394 11.183 25.895 1.00 78.81 85 TYR A O 1
ATOM 693 N N . VAL A 1 86 ? -5.710 9.432 27.283 1.00 84.06 86 VAL A N 1
ATOM 694 C CA . VAL A 1 86 ? -7.105 9.696 27.626 1.00 84.06 86 VAL A CA 1
ATOM 695 C C . VAL A 1 86 ? -7.193 9.511 29.132 1.00 84.06 86 VAL A C 1
ATOM 697 O O . VAL A 1 86 ? -6.769 8.476 29.649 1.00 84.06 86 VAL A O 1
ATOM 700 N N . GLU A 1 87 ? -7.653 10.536 29.844 1.00 87.75 87 GLU A N 1
ATOM 701 C CA . GLU A 1 87 ? -7.877 10.411 31.283 1.00 87.75 87 GLU A CA 1
ATOM 702 C C . GLU A 1 87 ? -8.976 9.370 31.547 1.00 87.75 87 GLU A C 1
ATOM 704 O O . GLU A 1 87 ? -9.878 9.210 30.718 1.00 87.75 87 GLU A O 1
ATOM 709 N N . PRO A 1 88 ? -8.926 8.641 32.676 1.00 81.88 88 PRO A N 1
ATOM 710 C CA . PRO A 1 88 ? -10.026 7.769 33.067 1.00 81.88 88 PRO A CA 1
ATOM 711 C C . PRO A 1 88 ? -11.358 8.530 33.016 1.00 81.88 88 PRO A C 1
ATOM 713 O O . PRO A 1 88 ? -11.433 9.665 33.474 1.00 81.88 88 PRO A O 1
ATOM 716 N N . GLU A 1 89 ? -12.388 7.903 32.439 1.00 81.69 89 GLU A N 1
ATOM 717 C CA . GLU A 1 89 ? -13.738 8.470 32.245 1.00 81.69 89 GLU A CA 1
ATOM 718 C C . GLU A 1 89 ? -13.858 9.602 31.201 1.00 81.69 89 GLU A C 1
ATOM 720 O O . GLU A 1 89 ? -14.967 10.060 30.923 1.00 81.69 89 GLU A O 1
ATOM 725 N N . ALA A 1 90 ? -12.764 10.013 30.549 1.00 83.75 90 ALA A N 1
ATOM 726 C CA . ALA A 1 90 ? -12.815 10.947 29.427 1.00 83.75 90 ALA A CA 1
ATOM 727 C C . ALA A 1 90 ? -13.143 10.239 28.098 1.00 83.75 90 ALA A C 1
ATOM 729 O O . ALA A 1 90 ? -12.790 9.080 27.870 1.00 83.75 90 ALA A O 1
ATOM 730 N N . LEU A 1 91 ? -13.797 10.959 27.179 1.00 79.69 91 LEU A N 1
ATOM 731 C CA . LEU A 1 91 ? -14.066 10.458 25.830 1.00 79.69 91 LEU A CA 1
ATOM 732 C C . LEU A 1 91 ? -12.766 10.412 25.012 1.00 79.69 91 LEU A C 1
ATOM 734 O O . LEU A 1 91 ? -12.141 11.441 24.754 1.00 79.69 91 LEU A O 1
ATOM 738 N N . GLY A 1 92 ? -12.377 9.214 24.575 1.00 83.19 92 GLY A N 1
ATOM 739 C CA . GLY A 1 92 ? -11.320 9.018 23.588 1.00 83.19 92 GLY A CA 1
ATOM 740 C C . GLY A 1 92 ? -11.879 9.119 22.171 1.00 83.19 92 GLY A C 1
ATOM 741 O O . GLY A 1 92 ? -12.887 8.492 21.860 1.00 83.19 92 GLY A O 1
ATOM 742 N N . ILE A 1 93 ? -11.221 9.888 21.303 1.00 84.81 93 ILE A N 1
ATOM 743 C CA . ILE A 1 93 ? -11.587 9.981 19.885 1.00 84.81 93 ILE A CA 1
ATOM 744 C C . ILE A 1 93 ? -10.647 9.086 19.078 1.00 84.81 93 ILE A C 1
ATOM 746 O O . ILE A 1 93 ? -9.422 9.171 19.215 1.00 84.81 93 ILE A O 1
ATOM 750 N N . VAL A 1 94 ? -11.230 8.24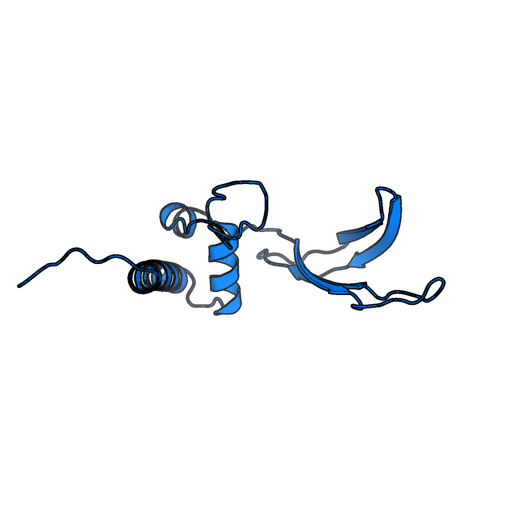7 18.223 1.00 88.31 94 VAL A N 1
ATOM 751 C CA . VAL A 1 94 ? -10.512 7.431 17.241 1.00 88.31 94 VAL A CA 1
ATOM 752 C C . VAL A 1 94 ? -10.929 7.897 15.854 1.00 88.31 94 VAL A C 1
ATOM 754 O O . VAL A 1 94 ? -12.054 7.667 15.424 1.00 88.31 94 VAL A O 1
ATOM 757 N N . ASN A 1 95 ? -10.020 8.571 15.156 1.00 89.38 95 ASN A N 1
ATOM 758 C CA . ASN A 1 95 ? -10.246 9.003 13.781 1.00 89.38 95 ASN A CA 1
ATOM 759 C C . ASN A 1 95 ? -9.725 7.924 12.840 1.00 89.38 95 ASN A C 1
ATOM 761 O O . ASN A 1 95 ? -8.525 7.656 12.854 1.00 89.38 95 ASN A O 1
ATOM 765 N N . ALA A 1 96 ? -10.589 7.342 12.013 1.00 89.94 96 ALA A N 1
ATOM 766 C CA . ALA A 1 96 ? -10.203 6.388 10.979 1.00 89.94 96 ALA A CA 1
ATOM 767 C C . ALA A 1 96 ? -10.501 6.957 9.586 1.00 89.94 96 ALA A C 1
ATOM 769 O O . ALA A 1 96 ? -11.574 7.512 9.355 1.00 89.94 96 ALA A O 1
ATOM 770 N N . THR A 1 97 ? -9.561 6.798 8.656 1.00 90.38 97 THR A N 1
ATOM 771 C CA . THR A 1 97 ? -9.754 7.117 7.239 1.00 90.38 97 THR A CA 1
ATOM 772 C C . THR A 1 97 ? -9.958 5.815 6.484 1.00 90.38 97 THR A C 1
ATOM 774 O O . THR A 1 97 ? -9.050 4.983 6.414 1.00 90.38 97 THR A O 1
ATOM 777 N N . ILE A 1 98 ? -11.141 5.655 5.899 1.00 90.75 98 ILE A N 1
ATOM 778 C CA . ILE A 1 98 ? -11.434 4.551 4.988 1.00 90.75 98 ILE A CA 1
ATOM 779 C C . ILE A 1 98 ? -11.231 5.049 3.558 1.00 90.75 98 ILE A C 1
ATOM 781 O O . ILE A 1 98 ? -11.658 6.148 3.205 1.00 90.75 98 ILE A O 1
ATOM 785 N N . LEU A 1 99 ? -10.534 4.254 2.756 1.00 89.06 99 LEU A N 1
ATOM 786 C CA . LEU A 1 99 ? -10.215 4.533 1.366 1.00 89.06 99 LEU A CA 1
ATOM 787 C C . LEU A 1 99 ? -10.860 3.462 0.493 1.00 89.06 99 LEU A C 1
ATOM 789 O O . LEU A 1 99 ? -10.556 2.287 0.664 1.00 89.06 99 LEU A O 1
ATOM 793 N N . ASN A 1 100 ? -11.660 3.871 -0.487 1.00 89.62 100 ASN A N 1
ATOM 794 C CA . ASN A 1 100 ? -12.014 2.988 -1.589 1.00 89.62 100 ASN A CA 1
ATOM 795 C C . ASN A 1 100 ? -10.821 2.894 -2.553 1.00 89.62 100 ASN A C 1
ATOM 797 O O . ASN A 1 100 ? -10.435 3.880 -3.189 1.00 89.62 100 ASN A O 1
ATOM 801 N N . PHE A 1 101 ? -10.190 1.725 -2.589 1.00 88.31 101 PHE A N 1
ATOM 802 C CA . PHE A 1 101 ? -9.098 1.409 -3.502 1.00 88.31 101 PHE A CA 1
ATOM 803 C C . PHE A 1 101 ? -9.580 0.722 -4.788 1.00 88.31 101 PHE A C 1
ATOM 805 O O . PHE A 1 101 ? -8.828 0.674 -5.767 1.00 88.31 101 PHE A O 1
ATOM 812 N N . GLY A 1 102 ? -10.817 0.222 -4.790 1.00 86.44 102 GLY A N 1
ATOM 813 C CA . GLY A 1 102 ? -11.453 -0.383 -5.949 1.00 86.44 102 GLY A CA 1
ATOM 814 C C . GLY A 1 102 ? -11.732 0.620 -7.069 1.00 86.44 102 GLY A C 1
ATOM 815 O O . GLY A 1 102 ? -11.696 1.838 -6.890 1.00 86.44 102 GLY A O 1
ATOM 816 N N . GLU A 1 103 ? -12.000 0.098 -8.266 1.00 85.94 103 GLU A N 1
ATOM 817 C CA . GLU A 1 103 ? -12.378 0.927 -9.422 1.00 85.94 103 GLU A CA 1
ATOM 818 C C . GLU A 1 103 ? -13.844 1.386 -9.372 1.00 85.94 103 GLU A C 1
ATOM 820 O O . GLU A 1 103 ? -14.203 2.363 -10.031 1.00 85.94 103 GLU A O 1
ATOM 825 N N . ASN A 1 104 ? -14.697 0.694 -8.611 1.00 89.25 104 ASN A N 1
ATOM 826 C CA . ASN A 1 104 ? -16.119 1.001 -8.513 1.00 89.25 104 ASN A CA 1
ATOM 827 C C . ASN A 1 104 ? -16.445 1.754 -7.226 1.00 89.25 104 ASN A C 1
ATOM 829 O O . ASN A 1 104 ? -15.887 1.476 -6.168 1.00 89.25 104 ASN A O 1
ATOM 833 N N . ASN A 1 105 ? -17.433 2.642 -7.305 1.00 88.56 105 ASN A N 1
ATOM 834 C CA . ASN A 1 105 ? -18.022 3.276 -6.132 1.00 88.56 105 ASN A CA 1
ATOM 835 C C . ASN A 1 105 ? -18.703 2.239 -5.232 1.00 88.56 105 ASN A C 1
ATOM 837 O O . ASN A 1 105 ? -19.274 1.252 -5.706 1.00 88.56 105 ASN A O 1
ATOM 841 N N . GLU A 1 106 ? -18.669 2.491 -3.930 1.00 87.50 106 GLU A N 1
ATOM 842 C CA . GLU A 1 106 ? -19.185 1.582 -2.914 1.00 87.50 106 GLU A CA 1
ATOM 843 C C . GLU A 1 106 ? -20.165 2.345 -2.029 1.00 87.50 106 GLU A C 1
ATOM 845 O O . GLU A 1 106 ? -19.921 3.484 -1.645 1.00 87.50 106 GLU A O 1
ATOM 850 N N . THR A 1 107 ? -21.296 1.731 -1.707 1.00 91.06 107 THR A N 1
ATOM 851 C CA . THR A 1 107 ? -22.332 2.328 -0.855 1.00 91.06 107 THR A CA 1
ATOM 852 C C . THR A 1 107 ? -22.746 1.313 0.195 1.00 91.06 107 THR A C 1
ATOM 854 O O . THR A 1 107 ? -22.478 0.122 0.037 1.00 91.06 107 THR A O 1
ATOM 857 N N . ASP A 1 108 ? -23.353 1.789 1.280 1.00 89.50 108 ASP A N 1
ATOM 858 C CA . ASP A 1 108 ? -23.844 0.945 2.372 1.00 89.50 108 ASP A CA 1
ATOM 859 C C . ASP A 1 108 ? -22.752 0.085 3.046 1.00 89.50 108 ASP A C 1
ATOM 861 O O . ASP A 1 108 ? -23.024 -0.999 3.568 1.00 89.50 108 ASP A O 1
ATOM 865 N N . ILE A 1 109 ? -21.505 0.574 3.085 1.00 89.62 109 ILE A N 1
ATOM 866 C CA . ILE A 1 109 ? -20.416 -0.102 3.799 1.00 89.62 109 ILE A CA 1
ATOM 867 C C . ILE A 1 109 ? -20.579 0.145 5.295 1.00 89.62 109 ILE A C 1
ATOM 869 O O . ILE A 1 109 ? -20.491 1.282 5.759 1.00 89.62 109 ILE A O 1
ATOM 873 N N . MET A 1 110 ? -20.755 -0.929 6.063 1.00 90.62 110 MET A N 1
ATOM 874 C CA . MET A 1 110 ? -20.779 -0.880 7.522 1.00 90.62 110 MET A CA 1
ATOM 875 C C . MET A 1 110 ? -19.363 -1.000 8.092 1.00 90.62 110 MET A C 1
ATOM 877 O O . MET A 1 110 ? -18.708 -2.031 7.958 1.00 90.62 110 MET A O 1
ATOM 881 N N . VAL A 1 111 ? -18.913 0.046 8.776 1.00 90.81 111 VAL A N 1
ATOM 882 C CA . VAL A 1 111 ? -17.654 0.087 9.523 1.00 90.81 111 VAL A CA 1
ATOM 883 C C . VAL A 1 111 ? -1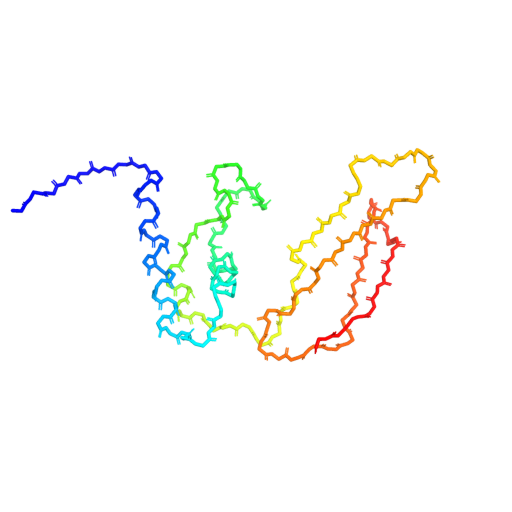7.966 -0.090 11.002 1.00 90.81 111 VAL A C 1
ATOM 885 O O . VAL A 1 111 ? -18.840 0.592 11.531 1.00 90.81 111 VAL A O 1
ATOM 888 N N . GLN A 1 112 ? -17.254 -0.993 11.675 1.00 92.19 112 GLN A N 1
ATOM 889 C CA . GLN A 1 112 ? -17.452 -1.306 13.091 1.00 92.19 112 GLN A CA 1
ATOM 890 C C . GLN A 1 112 ? -16.151 -1.116 13.873 1.00 92.19 112 GLN A C 1
ATOM 892 O O . GLN A 1 112 ? -15.090 -1.578 13.451 1.00 92.19 112 GLN A O 1
ATOM 897 N N . LEU A 1 113 ? -16.240 -0.469 15.032 1.00 90.19 113 LEU A N 1
ATOM 898 C CA . LEU A 1 113 ? -15.148 -0.328 15.987 1.00 90.19 113 LEU A CA 1
ATOM 899 C C . LEU A 1 113 ? -15.344 -1.324 17.129 1.00 90.19 113 LEU A C 1
ATOM 901 O O . LEU A 1 113 ? -16.348 -1.269 17.840 1.00 90.19 113 LEU A O 1
ATOM 905 N N . PHE A 1 114 ? -14.363 -2.200 17.341 1.00 89.44 114 PHE A N 1
ATOM 906 C CA . PHE A 1 114 ? -14.357 -3.150 18.450 1.00 89.44 114 PHE A CA 1
ATOM 907 C C . PHE A 1 114 ? -13.312 -2.763 19.499 1.00 89.44 114 PHE A C 1
ATOM 909 O O . PHE A 1 114 ? -12.163 -2.482 19.161 1.00 89.44 114 PHE A O 1
ATOM 916 N N . ALA A 1 115 ? -13.683 -2.823 20.778 1.00 87.69 115 ALA A N 1
ATOM 917 C CA . ALA A 1 115 ? -12.753 -2.773 21.902 1.00 87.69 115 ALA A CA 1
ATOM 918 C C . ALA A 1 115 ? -12.890 -4.055 22.723 1.00 87.69 115 ALA A C 1
ATOM 920 O O . ALA A 1 115 ? -13.985 -4.422 23.155 1.00 87.69 115 ALA A O 1
ATOM 921 N N . ASN A 1 116 ? -11.768 -4.755 22.913 1.00 88.69 116 ASN A N 1
ATOM 922 C CA . ASN A 1 116 ? -11.694 -6.009 23.668 1.00 88.69 116 ASN A CA 1
ATOM 923 C C . ASN A 1 116 ? -12.742 -7.065 23.233 1.00 88.69 116 ASN A C 1
ATOM 925 O O . ASN A 1 116 ? -13.321 -7.761 24.062 1.00 88.69 116 ASN A O 1
ATOM 929 N N . GLY A 1 117 ? -13.034 -7.134 21.928 1.00 88.44 117 GLY A N 1
ATOM 930 C CA . GLY A 1 117 ? -14.015 -8.062 21.348 1.00 88.44 117 GLY A CA 1
ATOM 931 C C . GLY A 1 117 ? -15.479 -7.606 21.404 1.00 88.44 117 GLY A C 1
ATOM 932 O O . GLY A 1 117 ? -16.339 -8.283 20.851 1.00 88.44 117 GLY A O 1
ATOM 933 N N . THR A 1 118 ? -15.780 -6.458 22.016 1.00 90.88 118 THR A N 1
ATOM 934 C CA . THR A 1 118 ? -17.133 -5.875 22.043 1.00 90.88 118 THR A CA 1
ATOM 935 C C . THR A 1 118 ? -17.254 -4.716 21.058 1.00 90.88 118 THR A C 1
ATOM 937 O O . THR A 1 118 ? -16.326 -3.918 20.939 1.00 90.88 118 THR A O 1
ATOM 940 N N . MET A 1 119 ? -18.374 -4.629 20.333 1.00 90.50 119 MET A N 1
ATOM 941 C CA . MET A 1 119 ? -18.642 -3.515 19.417 1.00 90.50 119 MET A CA 1
ATOM 942 C C . MET A 1 119 ? -18.930 -2.246 20.226 1.00 90.50 119 MET A C 1
ATOM 944 O O . MET A 1 119 ? -19.840 -2.235 21.053 1.00 90.50 119 MET A O 1
ATOM 948 N N . VAL A 1 120 ? -18.146 -1.198 19.983 1.00 90.31 120 VAL A N 1
ATOM 949 C CA . VAL A 1 120 ? -18.223 0.095 20.677 1.00 90.31 120 VAL A CA 1
ATOM 950 C C . VAL A 1 120 ? -18.947 1.134 19.837 1.00 90.31 120 VAL A C 1
ATOM 952 O O . VAL A 1 120 ? -19.706 1.930 20.379 1.00 90.31 120 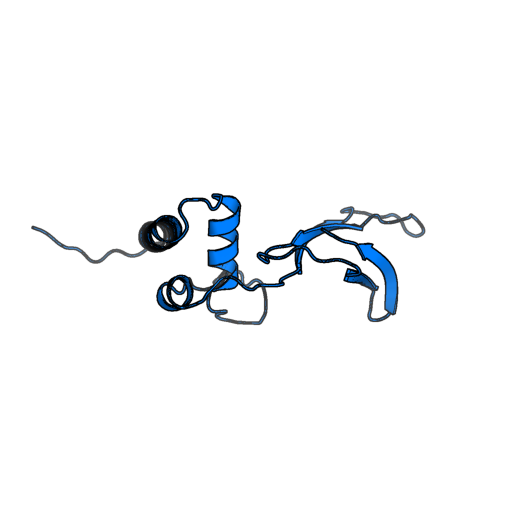VAL A O 1
ATOM 955 N N . ASP A 1 121 ? -18.715 1.124 18.527 1.00 90.88 121 ASP A N 1
ATOM 956 C CA . ASP A 1 121 ? -19.323 2.077 17.606 1.00 90.88 121 ASP A CA 1
ATOM 957 C C . ASP A 1 121 ? -19.452 1.472 16.204 1.00 90.88 121 ASP A C 1
ATOM 959 O O . ASP A 1 121 ? -18.762 0.504 15.862 1.00 90.88 121 ASP A O 1
ATOM 963 N N . SER A 1 122 ? -20.337 2.036 15.389 1.00 92.81 122 SER A N 1
ATOM 964 C CA . SER A 1 122 ? -20.493 1.655 13.992 1.00 92.81 122 SER A CA 1
ATOM 965 C C . SER A 1 122 ? -20.987 2.817 13.141 1.00 92.81 122 SER A C 1
ATOM 967 O O . SER A 1 122 ? -21.876 3.557 13.556 1.00 92.81 122 SER A O 1
ATOM 969 N N . ALA A 1 123 ? -20.484 2.914 11.916 1.00 91.81 123 ALA A N 1
ATOM 970 C CA . ALA A 1 123 ? -20.911 3.904 10.939 1.00 91.81 123 ALA A CA 1
ATOM 971 C C . ALA A 1 123 ? -21.203 3.238 9.593 1.00 91.81 123 ALA A C 1
ATOM 973 O O . ALA A 1 123 ? -20.546 2.269 9.219 1.00 91.81 123 ALA A O 1
ATOM 974 N N . VAL A 1 124 ? -22.172 3.777 8.854 1.00 93.25 124 VAL A N 1
ATOM 975 C CA . VAL A 1 124 ? -22.419 3.395 7.459 1.00 93.25 124 VAL A CA 1
ATOM 976 C C . VAL A 1 124 ? -21.857 4.489 6.562 1.00 93.25 124 VAL A C 1
ATOM 978 O O . VAL A 1 124 ? -22.165 5.665 6.762 1.00 93.25 124 VAL A O 1
ATOM 981 N N . ILE A 1 125 ? -21.017 4.109 5.602 1.00 89.81 125 ILE A N 1
ATOM 982 C CA . ILE A 1 125 ? -20.330 5.030 4.693 1.00 89.81 125 ILE A CA 1
ATOM 983 C C . ILE A 1 125 ? -20.533 4.629 3.227 1.00 89.81 125 ILE A C 1
ATOM 985 O O . ILE A 1 125 ? -20.906 3.498 2.915 1.00 89.81 125 ILE A O 1
ATOM 989 N N . GLY A 1 126 ? -20.268 5.574 2.327 1.00 86.00 126 GLY A N 1
ATOM 990 C CA . GLY A 1 126 ? -20.224 5.357 0.884 1.00 86.00 126 GLY A CA 1
ATOM 991 C C . GLY A 1 126 ? -19.235 6.310 0.211 1.00 86.00 126 GLY A C 1
ATOM 992 O O . GLY A 1 126 ? -18.886 7.344 0.789 1.00 86.00 126 GLY A O 1
ATOM 993 N N . PHE A 1 127 ? -18.789 5.939 -0.987 1.00 79.62 127 PHE A N 1
ATOM 994 C CA . PHE A 1 127 ? -17.754 6.592 -1.790 1.00 79.62 127 PHE A CA 1
ATOM 995 C C . PHE A 1 127 ? -18.255 6.925 -3.198 1.00 79.62 127 PHE A C 1
ATOM 997 O O . PHE A 1 127 ? -18.969 6.087 -3.798 1.00 79.62 127 PHE A O 1
#

Secondary structure (DSSP, 8-state):
-------SHHHHHHHHHHHHHHHHHH-TTS-HHHHHHHHHHTSBP-SSSS-BTTTBS-B--HHHHHHSPPPSS-EEEEEEEE-S---TTSPPPEEEEEEE-SSS---SEEEEEEETTEEEEEEEE--

Sequence (127 aa):
MNYSYISGTSMACPH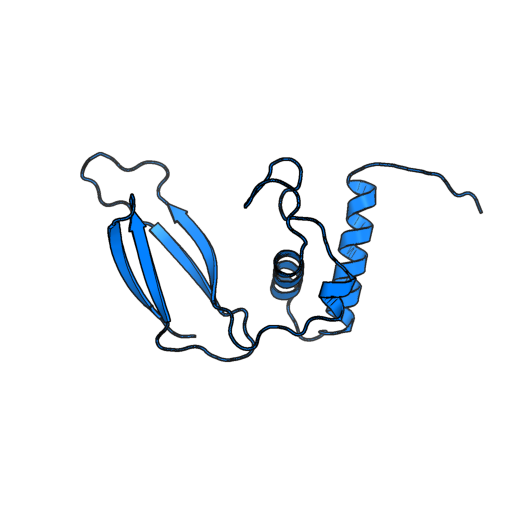VAGVAALIWSLYPNKTRGWVRLWLRYIADDLGDEGFDVYYGCRRINAREAVEQTPPAHEPIAYEWRTSLYVEPEALGIVNATILNFGENNETDIMVQLFANGTMVDSAVIGF

Foldseek 3Di:
DDDDDDDDVVVVVVVLVVLLVVLCVVVVPDDPVLSVVLQLVQAADDDDPDADPVQGSHHGDSCCSPVDDAAQWDKDQDDKDWPPDAPVPGDIDIDTDIDTSHPDKDFQDKDFDDDPNHTDDIDGDID